Protein AF-A0A6V8F0X7-F1 (afdb_monomer_lite)

Foldseek 3Di:
DPDPVPPCVVVLVVLVVLLVVLVVVLVVLVVVLVCLLVPPPDCPDPVNLVVSLVSLVVNLVSLLVSVVSVCVCVVPDPCDPVVPVPCPVVVVVVVVSLVVSLVSLVSCVVSVVPVSSVVSVVVSVVSVVVSCVVSVVSVVVSVVPDPPPPPDDD

Secondary structure (DSSP, 8-state):
---TTTSSHHHHHHHHHHHHHHHHHHHHHHHHHHHHHHH-S-SSSHHHHHHHHHHHHHHHHHHHHHHHHHHHHHHH-TT--TTTT-SHHHHHHHHHHHHHHHHHHHHHHHTT-HHHHHHHHHHHHHHHHHHHHHHHHHHHHHHHH--TTS----

Structure (mmCIF, N/CA/C/O backbone):
data_AF-A0A6V8F0X7-F1
#
_entry.id   AF-A0A6V8F0X7-F1
#
loop_
_atom_site.group_PDB
_atom_site.id
_atom_site.type_symbol
_atom_site.label_atom_id
_atom_site.label_alt_id
_atom_site.label_comp_id
_atom_site.label_asym_id
_atom_site.label_entity_id
_atom_site.label_seq_id
_atom_site.pdbx_PDB_ins_code
_atom_site.Cartn_x
_atom_site.Cartn_y
_atom_site.Cartn_z
_atom_site.occupancy
_atom_site.B_iso_or_equiv
_atom_site.auth_seq_id
_atom_site.auth_comp_id
_atom_site.auth_asym_id
_atom_site.auth_atom_id
_atom_site.pdbx_PDB_model_num
ATOM 1 N N . MET A 1 1 ? 33.818 0.129 -24.834 1.00 39.00 1 MET A N 1
ATOM 2 C CA . MET A 1 1 ? 32.363 0.148 -25.089 1.00 39.00 1 MET A CA 1
ATOM 3 C C . MET A 1 1 ? 31.693 -0.551 -23.921 1.00 39.00 1 MET A C 1
ATOM 5 O O . MET A 1 1 ? 31.751 -1.771 -23.866 1.00 39.00 1 MET A O 1
ATOM 9 N N . LEU A 1 2 ? 31.143 0.194 -22.959 1.00 41.00 2 LEU A N 1
ATOM 10 C CA . LEU A 1 2 ? 30.233 -0.403 -21.979 1.00 41.00 2 LEU A CA 1
ATOM 11 C C . LEU A 1 2 ? 29.024 -0.900 -22.767 1.00 41.00 2 LEU A C 1
ATOM 13 O O . LEU A 1 2 ? 28.376 -0.118 -23.468 1.00 41.00 2 LEU A O 1
ATOM 17 N N . LYS A 1 3 ? 28.779 -2.210 -22.734 1.00 49.31 3 LYS A N 1
ATOM 18 C CA . LYS A 1 3 ? 27.527 -2.778 -23.230 1.00 49.31 3 LYS A CA 1
ATOM 19 C C . LYS A 1 3 ? 26.404 -2.010 -22.529 1.00 49.31 3 LYS A C 1
ATOM 21 O O . LYS A 1 3 ? 26.461 -1.843 -21.318 1.00 49.31 3 LYS A O 1
ATOM 26 N N . ASN A 1 4 ? 25.392 -1.552 -23.268 1.00 55.16 4 ASN A N 1
ATOM 27 C CA . ASN A 1 4 ? 24.233 -0.836 -22.703 1.00 55.16 4 ASN A CA 1
ATOM 28 C C . ASN A 1 4 ? 23.577 -1.563 -21.503 1.00 55.16 4 ASN A C 1
ATOM 30 O O . ASN A 1 4 ? 22.864 -0.935 -20.729 1.00 55.16 4 ASN A O 1
ATOM 34 N N . GLU A 1 5 ? 23.826 -2.867 -21.354 1.00 53.53 5 GLU A N 1
ATOM 35 C CA . GLU A 1 5 ? 23.416 -3.709 -20.225 1.00 53.53 5 GLU A CA 1
ATOM 36 C C . GLU A 1 5 ? 24.029 -3.265 -18.878 1.00 53.53 5 GLU A C 1
ATOM 38 O O . GLU A 1 5 ? 23.343 -3.341 -17.866 1.00 53.53 5 GLU A O 1
ATOM 43 N N . ASP A 1 6 ? 25.251 -2.717 -18.854 1.00 59.47 6 ASP A N 1
ATOM 44 C CA . ASP A 1 6 ? 25.951 -2.340 -17.610 1.00 59.47 6 ASP A CA 1
ATOM 45 C C . ASP A 1 6 ? 25.591 -0.940 -17.084 1.00 59.47 6 ASP A C 1
ATOM 47 O O . ASP A 1 6 ? 25.840 -0.634 -15.917 1.00 59.47 6 ASP A O 1
ATOM 51 N N . LEU A 1 7 ? 24.995 -0.070 -17.911 1.00 64.75 7 LEU A N 1
ATOM 52 C CA . LEU A 1 7 ? 24.742 1.328 -17.525 1.00 64.75 7 LEU A CA 1
ATOM 53 C C . LEU A 1 7 ? 23.631 1.476 -16.471 1.00 64.75 7 LEU A C 1
ATOM 55 O O . LEU A 1 7 ? 23.623 2.448 -15.719 1.00 64.75 7 LEU A O 1
ATOM 59 N N . TYR A 1 8 ? 22.700 0.521 -16.415 1.00 68.81 8 TYR A N 1
ATOM 60 C CA . TYR A 1 8 ? 21.528 0.582 -15.535 1.00 68.81 8 TYR A CA 1
ATOM 61 C C . TYR A 1 8 ? 21.633 -0.332 -14.309 1.00 68.81 8 TYR A C 1
ATOM 63 O O . TYR A 1 8 ? 20.826 -0.204 -13.390 1.00 68.81 8 TYR A O 1
ATOM 71 N N . THR A 1 9 ? 22.635 -1.213 -14.239 1.00 76.44 9 THR A N 1
ATOM 72 C CA . THR A 1 9 ? 22.842 -2.139 -13.110 1.00 76.44 9 THR A CA 1
ATOM 73 C C . THR A 1 9 ? 22.906 -1.430 -11.748 1.00 76.44 9 THR A C 1
ATOM 75 O O . THR A 1 9 ? 22.198 -1.858 -10.834 1.00 76.44 9 THR A O 1
ATOM 78 N N . PRO A 1 10 ? 23.639 -0.307 -11.580 1.00 79.69 10 PRO A N 1
ATOM 79 C CA . PRO A 1 10 ? 23.668 0.407 -10.299 1.00 79.69 10 P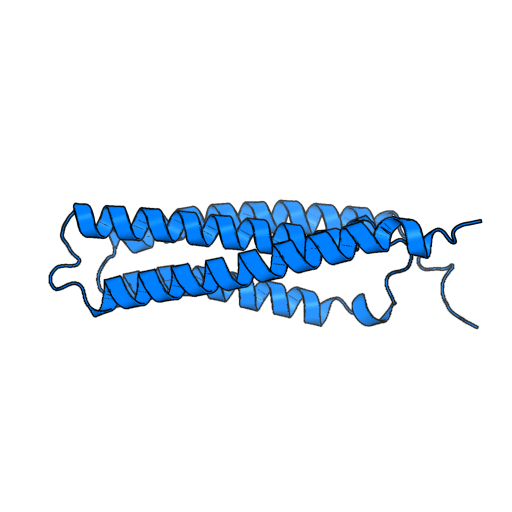RO A CA 1
ATOM 80 C C . PRO A 1 10 ? 22.301 0.977 -9.898 1.00 79.69 10 PRO A C 1
ATOM 82 O O . PRO A 1 10 ? 21.947 0.990 -8.721 1.00 79.69 10 PRO A O 1
ATOM 85 N N . TYR A 1 11 ? 21.510 1.418 -10.879 1.00 78.06 11 TYR A N 1
ATOM 86 C CA . TYR A 1 11 ? 20.155 1.913 -10.650 1.00 78.06 11 TYR A CA 1
ATOM 87 C C . TYR A 1 11 ? 19.211 0.790 -10.197 1.00 78.06 11 TYR A C 1
ATOM 89 O O . TYR A 1 11 ? 18.399 0.993 -9.297 1.00 78.06 11 TYR A O 1
ATOM 97 N N . PHE A 1 12 ? 19.352 -0.414 -10.760 1.00 78.75 12 PHE A N 1
ATOM 98 C CA . PHE A 1 12 ? 18.587 -1.586 -10.330 1.00 78.75 12 PHE A CA 1
ATOM 99 C C . PHE A 1 12 ? 18.922 -2.029 -8.914 1.00 78.75 12 PHE A C 1
ATOM 101 O O . PHE A 1 12 ? 18.008 -2.284 -8.134 1.00 78.75 12 PHE A O 1
ATOM 108 N N . GLU A 1 13 ? 20.204 -2.088 -8.560 1.00 84.81 13 GLU A N 1
ATOM 109 C CA . GLU A 1 13 ? 20.607 -2.422 -7.191 1.00 84.81 13 GLU A CA 1
ATOM 110 C C . GLU A 1 13 ? 20.114 -1.366 -6.190 1.00 84.81 13 GLU A C 1
ATOM 112 O O . GLU A 1 13 ? 19.641 -1.705 -5.100 1.00 84.81 13 GLU A O 1
ATOM 117 N N . HIS A 1 14 ? 20.117 -0.087 -6.581 1.00 85.56 14 HIS A N 1
ATOM 118 C CA . HIS A 1 14 ? 19.530 0.979 -5.774 1.00 85.56 14 HIS A CA 1
ATOM 119 C C . HIS A 1 14 ? 18.016 0.802 -5.589 1.00 85.56 14 HIS A C 1
ATOM 121 O O . HIS A 1 14 ? 17.529 0.823 -4.459 1.00 85.56 14 HIS A O 1
ATOM 127 N N . ASN A 1 15 ? 17.271 0.559 -6.668 1.00 86.69 15 ASN A N 1
ATOM 128 C CA . ASN A 1 15 ? 15.824 0.361 -6.605 1.00 86.69 15 ASN A CA 1
ATOM 129 C C . ASN A 1 15 ? 15.457 -0.902 -5.804 1.00 86.69 15 ASN A C 1
ATOM 131 O O . ASN A 1 15 ? 14.608 -0.861 -4.920 1.00 86.69 15 ASN A O 1
ATOM 135 N N . LYS A 1 16 ? 16.178 -2.008 -6.001 1.00 87.94 16 LYS A N 1
ATOM 136 C CA . LYS A 1 16 ? 16.033 -3.223 -5.188 1.00 87.94 16 LYS A CA 1
ATOM 137 C C . LYS A 1 16 ? 16.234 -2.937 -3.698 1.00 87.94 16 LYS A C 1
ATOM 139 O O . LYS A 1 16 ? 15.480 -3.448 -2.871 1.00 87.94 16 LYS A O 1
ATOM 144 N N . THR A 1 17 ? 17.212 -2.100 -3.356 1.00 91.44 17 THR A N 1
ATOM 145 C CA . THR A 1 17 ? 17.440 -1.658 -1.973 1.00 91.44 17 THR A CA 1
ATOM 146 C C . THR A 1 17 ? 16.260 -0.837 -1.453 1.00 91.44 17 THR A C 1
ATOM 148 O O . THR A 1 17 ? 15.767 -1.114 -0.361 1.00 91.44 17 THR A O 1
ATOM 151 N N . ILE A 1 18 ? 15.754 0.118 -2.242 1.00 90.06 18 ILE A N 1
ATOM 152 C CA . ILE A 1 18 ? 14.560 0.909 -1.901 1.00 90.06 18 ILE A CA 1
ATOM 153 C C . ILE A 1 18 ? 13.355 -0.008 -1.664 1.00 90.06 18 ILE A C 1
ATOM 155 O O . ILE A 1 18 ? 12.707 0.094 -0.623 1.00 90.06 18 ILE A O 1
ATOM 159 N N . ALA A 1 19 ? 13.081 -0.936 -2.581 1.00 90.75 19 ALA A N 1
ATOM 160 C CA . ALA A 1 19 ? 11.977 -1.882 -2.473 1.00 90.75 19 ALA A CA 1
ATOM 161 C C . ALA A 1 19 ? 12.101 -2.758 -1.218 1.00 90.75 19 ALA A C 1
ATOM 163 O O . ALA A 1 19 ? 11.118 -2.969 -0.508 1.00 90.75 19 ALA A O 1
ATOM 164 N N . HIS A 1 20 ? 13.311 -3.218 -0.890 1.00 92.88 20 HIS A N 1
ATOM 165 C CA . HIS A 1 20 ? 13.561 -3.996 0.321 1.00 92.88 20 HIS A CA 1
ATOM 166 C C . HIS A 1 20 ? 13.288 -3.184 1.597 1.00 92.88 20 HIS A C 1
ATOM 168 O O . HIS A 1 20 ? 12.580 -3.652 2.491 1.00 92.88 20 HIS A O 1
ATOM 174 N N . VAL A 1 21 ? 13.792 -1.948 1.671 1.00 94.44 21 VAL A N 1
ATOM 175 C CA . VAL A 1 21 ? 13.557 -1.047 2.811 1.00 94.44 21 VAL A CA 1
ATOM 176 C C . VAL A 1 21 ? 12.069 -0.723 2.956 1.00 94.44 21 VAL A C 1
ATOM 178 O O . VAL A 1 21 ? 11.532 -0.827 4.056 1.00 94.44 21 VAL A O 1
ATOM 181 N N . LEU A 1 22 ? 11.378 -0.399 1.860 1.00 93.50 22 LEU A N 1
ATOM 182 C CA . LEU A 1 22 ? 9.941 -0.110 1.866 1.00 93.50 22 LEU A CA 1
ATOM 183 C C . LEU A 1 22 ? 9.100 -1.328 2.253 1.00 93.50 22 LEU A C 1
ATOM 185 O O . LEU A 1 22 ? 8.114 -1.179 2.974 1.00 93.50 22 LEU A O 1
ATOM 189 N N . SER A 1 23 ? 9.484 -2.528 1.813 1.00 93.81 23 SER A N 1
ATOM 190 C CA . SER A 1 23 ? 8.814 -3.771 2.200 1.00 93.81 23 SER A CA 1
ATOM 191 C C . SER A 1 23 ? 8.942 -4.024 3.701 1.00 93.81 23 SER A C 1
ATOM 193 O O . SER A 1 23 ? 7.943 -4.314 4.360 1.00 93.81 23 SER A O 1
ATOM 195 N N . LEU A 1 24 ? 10.149 -3.878 4.260 1.00 95.81 24 LEU A N 1
ATOM 196 C CA . LEU A 1 24 ? 10.376 -4.012 5.701 1.00 95.81 24 LEU A CA 1
ATOM 197 C C . LEU A 1 24 ? 9.615 -2.948 6.492 1.00 95.81 24 LEU A C 1
ATOM 199 O O . LEU A 1 24 ? 8.963 -3.269 7.482 1.00 95.81 24 LEU A O 1
ATOM 203 N N . PHE A 1 25 ? 9.654 -1.699 6.033 1.00 95.56 25 PHE A N 1
ATOM 204 C CA . PHE A 1 25 ? 8.946 -0.591 6.664 1.00 95.56 25 PHE A CA 1
ATOM 205 C C . PHE A 1 25 ? 7.426 -0.804 6.655 1.00 95.56 25 PHE A C 1
ATOM 207 O O . PHE A 1 25 ? 6.776 -0.640 7.684 1.00 95.56 25 PHE A O 1
ATOM 214 N N . SER A 1 26 ? 6.865 -1.259 5.532 1.00 95.38 26 SER A N 1
ATOM 215 C CA . SER A 1 26 ? 5.434 -1.573 5.422 1.00 95.38 26 SER A CA 1
ATOM 216 C C . SER A 1 26 ? 5.038 -2.718 6.358 1.00 95.38 26 SER A C 1
ATOM 218 O O . SER A 1 26 ? 4.035 -2.616 7.062 1.00 95.38 26 SER A O 1
ATOM 220 N N . GLY A 1 27 ? 5.843 -3.784 6.426 1.00 95.44 27 GLY A N 1
ATOM 221 C CA . GLY A 1 27 ? 5.618 -4.897 7.354 1.00 95.44 27 GLY A CA 1
ATOM 222 C C . GLY A 1 27 ? 5.724 -4.480 8.824 1.00 95.44 27 GLY A C 1
ATOM 223 O O . GLY A 1 27 ? 4.916 -4.908 9.654 1.00 95.44 27 GLY A O 1
ATOM 224 N N . PHE A 1 28 ? 6.671 -3.595 9.144 1.00 96.62 28 PHE A N 1
ATOM 225 C CA . PHE A 1 28 ? 6.805 -3.004 10.473 1.00 96.62 28 PHE A CA 1
ATOM 226 C C . PHE A 1 28 ? 5.557 -2.203 10.851 1.00 96.62 28 PHE A C 1
ATOM 228 O O . PHE A 1 28 ? 4.967 -2.487 11.891 1.00 96.62 28 PHE A O 1
ATOM 235 N N . ILE A 1 29 ? 5.100 -1.278 9.995 1.00 96.62 29 ILE A N 1
ATOM 236 C CA . ILE A 1 29 ? 3.901 -0.476 10.278 1.00 96.62 29 ILE A CA 1
ATOM 237 C C . ILE A 1 29 ? 2.670 -1.370 10.428 1.00 96.62 29 ILE A C 1
ATOM 239 O O . ILE A 1 29 ? 1.911 -1.199 11.379 1.00 96.62 29 ILE A O 1
ATOM 243 N N . PHE A 1 30 ? 2.483 -2.350 9.544 1.00 96.38 30 PHE A N 1
ATOM 244 C CA . PHE A 1 30 ? 1.373 -3.300 9.639 1.00 96.38 30 PHE A CA 1
ATOM 245 C C . PHE A 1 30 ? 1.361 -4.040 10.985 1.00 96.38 30 PHE A C 1
ATOM 247 O O . PHE A 1 30 ? 0.325 -4.159 11.648 1.00 96.38 30 PHE A O 1
ATOM 254 N N . THR A 1 31 ? 2.538 -4.477 11.436 1.00 96.25 31 THR A N 1
ATOM 255 C CA . THR A 1 31 ? 2.703 -5.116 12.746 1.00 96.25 31 THR A CA 1
ATOM 256 C 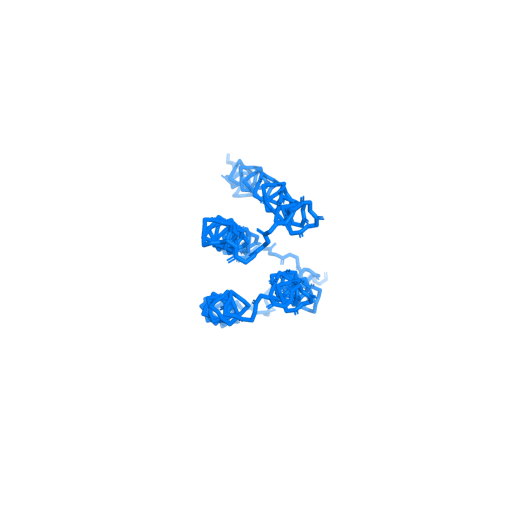C . THR A 1 31 ? 2.426 -4.131 13.881 1.00 96.25 31 THR A C 1
ATOM 258 O O . THR A 1 31 ? 1.752 -4.490 14.843 1.00 96.25 31 THR A O 1
ATOM 261 N N . SER A 1 32 ? 2.882 -2.878 13.774 1.00 96.25 32 SER A N 1
ATOM 262 C CA . SER A 1 32 ? 2.590 -1.827 14.756 1.00 96.25 32 SER A CA 1
ATOM 263 C C . SER A 1 32 ? 1.092 -1.537 14.865 1.00 96.25 32 SER A C 1
ATOM 265 O O . SER A 1 32 ? 0.584 -1.459 15.980 1.00 96.25 32 SER A O 1
ATOM 267 N N . ILE A 1 33 ? 0.376 -1.438 13.738 1.00 95.50 33 ILE A N 1
ATOM 268 C CA . ILE A 1 33 ? -1.087 -1.281 13.705 1.00 95.50 33 ILE A CA 1
ATOM 269 C C . ILE A 1 33 ? -1.741 -2.458 14.430 1.00 95.50 33 ILE A C 1
ATOM 271 O O . ILE A 1 33 ? -2.546 -2.246 15.330 1.00 95.50 33 ILE A O 1
ATOM 275 N N . THR A 1 34 ? -1.346 -3.689 14.096 1.00 94.81 34 THR A N 1
ATOM 276 C CA . THR A 1 34 ? -1.892 -4.911 14.711 1.00 94.81 34 THR A CA 1
ATOM 277 C C . THR A 1 34 ? -1.641 -4.956 16.223 1.00 94.81 34 THR A C 1
ATOM 279 O O . THR A 1 34 ? -2.533 -5.295 17.003 1.00 94.81 34 THR A O 1
ATOM 282 N N . LEU A 1 35 ? -0.434 -4.596 16.668 1.00 94.75 35 LEU A N 1
ATOM 283 C CA . LEU A 1 35 ? -0.082 -4.551 18.088 1.00 94.75 35 LEU A CA 1
ATOM 284 C C . LEU A 1 35 ? -0.862 -3.476 18.838 1.00 94.75 35 LEU A C 1
ATOM 286 O O . LEU A 1 35 ? -1.375 -3.755 19.917 1.00 94.75 35 LEU A O 1
ATOM 290 N N . LEU A 1 36 ? -0.990 -2.275 18.273 1.00 93.00 36 LEU A N 1
ATOM 291 C CA . LEU A 1 36 ? -1.815 -1.223 18.863 1.00 93.00 36 LEU A CA 1
ATOM 292 C C . LEU A 1 36 ? -3.264 -1.694 18.973 1.00 93.00 36 LEU A C 1
ATOM 294 O O . LEU A 1 36 ? -3.835 -1.653 20.051 1.00 93.00 36 LEU A O 1
ATOM 298 N N . LEU A 1 37 ? -3.825 -2.248 17.905 1.00 92.75 37 LEU A N 1
ATOM 299 C CA . LEU A 1 37 ? -5.199 -2.741 17.894 1.00 92.75 37 LEU A CA 1
ATOM 300 C C . LEU A 1 37 ? -5.460 -3.821 18.963 1.00 92.75 37 LEU A C 1
ATOM 302 O O . LEU A 1 37 ? -6.498 -3.816 19.613 1.00 92.75 37 LEU A O 1
ATOM 306 N N . THR A 1 38 ? -4.507 -4.736 19.166 1.00 91.56 38 THR A N 1
ATOM 307 C CA . THR A 1 38 ? -4.640 -5.865 20.109 1.00 91.56 38 THR A CA 1
ATOM 308 C C . THR A 1 38 ? -4.312 -5.519 21.560 1.00 91.56 38 THR A C 1
ATOM 310 O O . THR A 1 38 ? -4.782 -6.210 22.464 1.00 91.56 38 THR A O 1
ATOM 313 N N . ARG A 1 39 ? -3.469 -4.509 21.809 1.00 91.94 39 ARG A N 1
ATOM 314 C CA . ARG A 1 39 ? -2.955 -4.187 23.154 1.00 91.94 39 ARG A CA 1
ATOM 315 C C . ARG A 1 39 ? -3.547 -2.930 23.764 1.00 91.94 39 ARG A C 1
ATOM 317 O O . ARG A 1 39 ? -3.348 -2.705 24.956 1.00 91.94 39 ARG A O 1
ATOM 324 N N . LEU A 1 40 ? -4.225 -2.100 22.983 1.00 86.31 40 LEU A N 1
ATOM 325 C CA . LEU A 1 40 ? -4.776 -0.863 23.501 1.00 86.31 40 LEU A CA 1
ATOM 326 C C . LEU A 1 40 ? 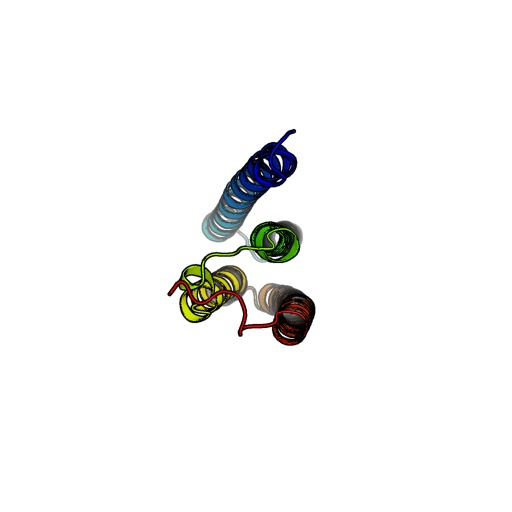-6.044 -1.149 24.306 1.00 86.31 40 LEU A C 1
ATOM 328 O O . LEU A 1 40 ? -7.031 -1.648 23.777 1.00 86.31 40 LEU A O 1
ATOM 332 N N . ASN A 1 41 ? -6.010 -0.807 25.594 1.00 78.19 41 ASN A N 1
ATOM 333 C CA . ASN A 1 41 ? -7.132 -1.031 26.508 1.00 78.19 41 ASN A CA 1
ATOM 334 C C . ASN A 1 41 ? -8.396 -0.250 26.113 1.00 78.19 41 ASN A C 1
ATOM 336 O O . ASN A 1 41 ? -9.494 -0.661 26.472 1.00 78.19 41 ASN A O 1
ATOM 340 N N . ASN A 1 42 ? -8.243 0.875 25.408 1.00 84.00 42 ASN A N 1
ATOM 341 C CA . ASN A 1 42 ? -9.355 1.666 24.898 1.00 84.00 42 ASN A CA 1
ATOM 342 C C . ASN A 1 42 ? -9.058 2.130 23.466 1.00 84.00 42 ASN A C 1
ATOM 344 O O . ASN A 1 42 ? -8.340 3.105 23.249 1.00 84.00 42 ASN A O 1
ATOM 348 N N . THR A 1 43 ? -9.595 1.405 22.490 1.00 80.75 43 THR A N 1
ATOM 349 C CA . THR A 1 43 ? -9.484 1.720 21.059 1.00 80.75 43 THR A CA 1
ATOM 350 C C . THR A 1 43 ? -10.453 2.811 20.607 1.00 80.75 43 THR A C 1
ATOM 352 O O . THR A 1 43 ? -10.279 3.354 19.518 1.00 80.75 43 THR A O 1
ATOM 355 N N . GLU A 1 44 ? -11.444 3.162 21.431 1.00 83.12 44 GLU A N 1
ATOM 356 C CA . GLU A 1 44 ? -12.420 4.209 21.119 1.00 83.12 44 GLU A CA 1
ATOM 357 C C . GLU A 1 44 ? -11.886 5.614 21.401 1.00 83.12 44 GLU A C 1
ATOM 359 O O . GLU A 1 44 ? -12.436 6.583 20.878 1.00 83.12 44 GLU A O 1
ATOM 364 N N . ASP A 1 45 ? -10.795 5.735 22.164 1.00 90.75 45 ASP A N 1
ATOM 365 C CA . ASP A 1 45 ? -10.173 7.024 22.441 1.00 90.75 45 ASP A CA 1
ATOM 366 C C . ASP A 1 45 ? -9.780 7.754 21.144 1.00 90.75 45 ASP A C 1
ATOM 368 O O . ASP A 1 45 ? -9.241 7.182 20.193 1.00 90.75 45 ASP A O 1
ATOM 372 N N . MET A 1 46 ? -10.044 9.057 21.100 1.00 90.50 46 MET A N 1
ATOM 373 C CA . MET A 1 46 ? -9.850 9.860 19.896 1.00 90.50 46 MET A CA 1
ATOM 374 C C . MET A 1 46 ? -8.371 9.916 19.493 1.00 90.50 46 MET A C 1
ATOM 376 O O . MET A 1 46 ? -8.048 9.849 18.305 1.00 90.50 46 MET A O 1
ATOM 380 N N . LEU A 1 47 ? -7.461 9.979 20.473 1.00 92.44 47 LEU A N 1
ATOM 381 C CA . LEU A 1 47 ? -6.018 9.966 20.226 1.00 92.44 47 LEU A CA 1
ATOM 382 C C . LEU A 1 47 ? -5.556 8.620 19.648 1.00 92.44 47 LEU A C 1
ATOM 384 O O . LEU A 1 47 ? -4.734 8.583 18.727 1.00 92.44 47 LEU A O 1
ATOM 388 N N . ALA A 1 48 ? -6.114 7.519 20.152 1.00 91.19 48 ALA A N 1
ATOM 389 C CA . ALA A 1 48 ? -5.859 6.176 19.649 1.00 91.19 48 ALA A CA 1
ATOM 390 C C . ALA A 1 48 ? -6.283 6.022 18.184 1.00 91.19 48 ALA A C 1
ATOM 392 O O . ALA A 1 48 ? -5.483 5.600 17.346 1.00 91.19 48 ALA A O 1
ATOM 393 N N . GLN A 1 49 ? -7.513 6.426 17.857 1.00 92.69 49 GLN A N 1
ATOM 394 C CA . GLN A 1 49 ? -8.033 6.358 16.491 1.00 92.69 49 GLN A CA 1
ATOM 395 C C . GLN A 1 49 ? -7.243 7.250 15.530 1.00 92.69 49 GLN A C 1
ATOM 397 O O . GLN A 1 49 ? -6.930 6.824 14.419 1.00 92.69 49 GLN A O 1
ATOM 402 N N . ALA A 1 50 ? -6.859 8.456 15.961 1.00 93.06 50 ALA A N 1
ATOM 403 C CA . ALA A 1 50 ? -6.018 9.348 15.165 1.00 93.06 50 ALA A CA 1
ATOM 404 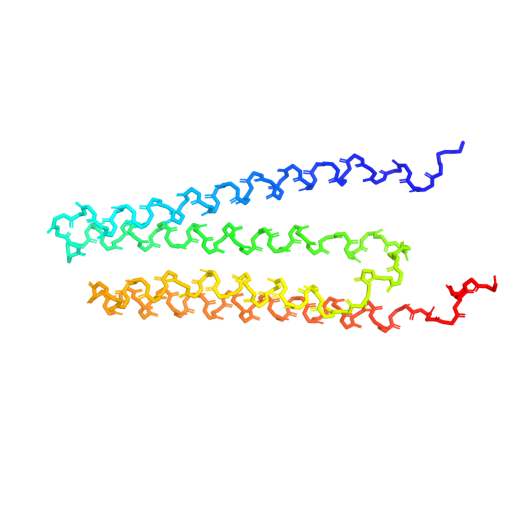C C . ALA A 1 50 ? -4.637 8.733 14.883 1.00 93.06 50 ALA A C 1
ATOM 406 O O . ALA A 1 50 ? -4.145 8.796 13.756 1.00 93.06 50 ALA A O 1
ATOM 407 N N . THR A 1 51 ? -4.036 8.081 15.882 1.00 94.38 51 THR A N 1
ATOM 408 C CA . THR A 1 51 ? -2.743 7.395 15.736 1.00 94.38 51 THR A CA 1
ATOM 409 C C . THR A 1 51 ? -2.847 6.208 14.778 1.00 94.38 51 THR A C 1
ATOM 411 O O . THR A 1 51 ? -2.005 6.051 13.893 1.00 94.38 51 THR A O 1
ATOM 414 N N . LEU A 1 52 ? -3.903 5.396 14.904 1.00 95.12 52 LEU A N 1
ATOM 415 C CA . LEU A 1 52 ? -4.172 4.283 13.991 1.00 95.12 52 LEU A CA 1
ATOM 416 C C . LEU A 1 52 ? -4.403 4.778 12.561 1.00 95.12 52 LEU A C 1
ATOM 418 O O . LEU A 1 52 ? -3.842 4.208 11.625 1.00 95.12 52 LEU A O 1
ATOM 422 N N . LEU A 1 53 ? -5.164 5.862 12.378 1.00 95.25 53 LEU A N 1
ATOM 423 C CA . LEU A 1 53 ? -5.379 6.472 11.067 1.00 95.25 53 LEU A CA 1
ATOM 424 C C . LEU A 1 53 ? -4.060 6.948 10.451 1.00 95.25 53 LEU A C 1
ATOM 426 O O . LEU A 1 53 ? -3.780 6.646 9.294 1.00 95.25 53 LEU A O 1
ATOM 430 N N . PHE A 1 54 ? -3.231 7.648 11.226 1.00 96.25 54 PHE A N 1
ATOM 431 C CA . PHE A 1 54 ? -1.932 8.137 10.771 1.00 96.25 54 PHE A CA 1
ATOM 432 C C . PHE A 1 54 ? -1.011 6.995 10.323 1.00 96.25 54 PHE A C 1
ATOM 434 O O . PHE A 1 54 ? -0.469 7.037 9.217 1.00 96.25 54 PHE A O 1
ATOM 441 N N . LEU A 1 55 ? -0.884 5.941 11.137 1.00 96.56 55 LEU A N 1
ATOM 442 C CA . LEU A 1 55 ? -0.100 4.758 10.774 1.00 96.56 55 LEU A CA 1
ATOM 443 C C . LEU A 1 55 ? -0.658 4.068 9.529 1.00 96.56 55 LEU A C 1
ATOM 445 O O . LEU A 1 55 ? 0.107 3.644 8.669 1.00 96.56 55 LEU A O 1
ATOM 449 N N . THR A 1 56 ? -1.981 4.004 9.394 1.00 96.31 56 THR A N 1
ATOM 450 C CA . THR A 1 56 ? -2.635 3.427 8.213 1.00 96.31 56 THR A CA 1
ATOM 451 C C . THR A 1 56 ? -2.317 4.222 6.950 1.00 96.31 56 THR A C 1
ATOM 453 O O . THR A 1 56 ? -2.019 3.636 5.914 1.00 96.31 56 THR A O 1
ATOM 456 N N . ILE A 1 57 ? -2.323 5.555 7.024 1.00 96.00 57 ILE A N 1
ATOM 457 C CA . ILE A 1 57 ? -1.944 6.410 5.893 1.00 96.00 57 ILE A CA 1
ATOM 458 C C . ILE A 1 57 ? -0.477 6.182 5.523 1.00 96.00 57 ILE A C 1
ATOM 460 O O . ILE A 1 57 ? -0.177 5.988 4.346 1.00 96.00 57 ILE A O 1
ATOM 464 N N . LEU A 1 58 ? 0.432 6.151 6.505 1.00 96.00 58 LEU A N 1
ATOM 465 C CA . LEU A 1 58 ? 1.847 5.856 6.254 1.00 96.00 58 LEU A CA 1
ATOM 466 C C . LEU A 1 58 ? 2.039 4.487 5.599 1.00 96.00 58 LEU A C 1
ATOM 468 O O . LEU A 1 58 ? 2.814 4.372 4.653 1.00 96.00 58 LEU A O 1
ATOM 472 N N . PHE A 1 59 ? 1.304 3.480 6.068 1.00 96.31 59 PHE A N 1
ATOM 473 C CA . PHE A 1 59 ? 1.300 2.144 5.488 1.00 96.31 59 PHE A CA 1
ATOM 474 C C . PHE A 1 59 ? 0.814 2.150 4.036 1.00 96.31 59 PHE A C 1
ATOM 476 O O . PHE A 1 59 ? 1.455 1.574 3.163 1.00 96.31 59 PHE A O 1
ATOM 483 N N . TYR A 1 60 ? -0.287 2.837 3.735 1.00 95.00 60 TYR A N 1
ATOM 484 C CA . TYR A 1 60 ? -0.785 2.907 2.363 1.00 95.00 60 TYR A CA 1
ATOM 485 C C . TYR A 1 60 ? 0.157 3.663 1.429 1.00 95.00 60 TYR A C 1
ATOM 487 O O . TYR A 1 60 ? 0.347 3.244 0.288 1.00 95.00 60 TYR A O 1
ATOM 495 N N . VAL A 1 61 ? 0.780 4.743 1.904 1.00 93.38 61 VAL A N 1
ATOM 496 C CA . VAL A 1 61 ? 1.787 5.479 1.133 1.00 93.38 61 VAL A CA 1
ATOM 497 C C . VAL A 1 61 ? 3.015 4.604 0.889 1.00 93.38 61 VAL A C 1
ATOM 499 O O . VAL A 1 61 ? 3.489 4.539 -0.243 1.00 93.38 61 VAL A O 1
ATOM 502 N N . SER A 1 62 ? 3.512 3.885 1.900 1.00 94.06 62 SER A N 1
ATOM 503 C CA . SER A 1 62 ? 4.668 3.001 1.724 1.00 94.06 62 SER A CA 1
ATOM 504 C C . SER A 1 62 ? 4.371 1.861 0.751 1.00 94.06 62 SER A C 1
ATOM 506 O O . SER A 1 62 ? 5.203 1.557 -0.102 1.00 94.06 62 SER A O 1
ATOM 508 N N . LEU A 1 63 ? 3.165 1.290 0.819 1.00 93.06 63 LEU A N 1
ATOM 509 C CA . LEU A 1 63 ? 2.677 0.295 -0.132 1.00 93.06 63 LEU A CA 1
ATOM 510 C C . LEU A 1 63 ? 2.590 0.854 -1.560 1.00 93.06 63 LEU A C 1
ATOM 512 O O . LEU A 1 63 ? 3.055 0.211 -2.501 1.00 93.06 63 LEU A O 1
ATOM 516 N N . PHE A 1 64 ? 2.038 2.056 -1.733 1.00 91.00 64 PHE A N 1
ATOM 517 C CA . PHE A 1 64 ? 1.940 2.703 -3.041 1.00 91.00 64 PHE A CA 1
ATOM 518 C C . PHE A 1 64 ? 3.322 2.949 -3.663 1.00 91.00 64 PHE A C 1
ATOM 520 O O . PHE A 1 64 ? 3.560 2.577 -4.811 1.00 91.00 64 PHE A O 1
ATOM 527 N N . VAL A 1 65 ? 4.257 3.509 -2.888 1.00 90.88 65 VAL A N 1
ATOM 528 C CA . VAL A 1 65 ? 5.632 3.757 -3.348 1.00 90.88 65 VAL A CA 1
ATOM 529 C C . VAL A 1 65 ? 6.349 2.439 -3.659 1.00 90.88 65 VAL A C 1
ATOM 531 O O . VAL A 1 65 ? 7.113 2.368 -4.620 1.00 90.88 65 VAL A O 1
ATOM 534 N N . LEU A 1 66 ? 6.094 1.376 -2.891 1.00 91.44 66 LEU A N 1
ATOM 535 C CA . LEU A 1 66 ? 6.662 0.055 -3.150 1.00 91.44 66 LEU A CA 1
ATOM 536 C C . LEU A 1 66 ? 6.181 -0.526 -4.489 1.00 91.44 66 LEU A C 1
ATOM 538 O O . LEU A 1 66 ? 7.019 -0.998 -5.255 1.00 91.44 66 LEU A O 1
ATOM 542 N N . ILE A 1 67 ? 4.880 -0.453 -4.804 1.00 88.06 67 ILE A N 1
ATOM 543 C CA . ILE A 1 67 ? 4.367 -0.878 -6.121 1.00 88.06 67 ILE A CA 1
ATOM 544 C C . ILE A 1 67 ? 5.039 -0.083 -7.239 1.00 88.06 67 ILE A C 1
ATOM 546 O O . ILE A 1 67 ? 5.538 -0.680 -8.190 1.00 88.06 67 ILE A O 1
ATOM 550 N N . ASP A 1 68 ? 5.092 1.246 -7.120 1.00 85.62 68 ASP A N 1
ATOM 551 C CA . ASP A 1 68 ? 5.672 2.100 -8.163 1.00 85.62 68 ASP A CA 1
ATOM 552 C C . ASP A 1 68 ? 7.154 1.757 -8.423 1.00 85.62 68 ASP A C 1
ATOM 554 O O . ASP A 1 68 ? 7.583 1.651 -9.574 1.00 85.62 68 ASP A O 1
ATOM 558 N N . ASN A 1 69 ? 7.922 1.459 -7.368 1.00 85.50 69 ASN A N 1
ATOM 559 C CA . ASN A 1 69 ? 9.313 1.014 -7.493 1.00 85.50 69 ASN A CA 1
ATOM 560 C C . ASN A 1 69 ? 9.441 -0.382 -8.124 1.00 85.50 69 ASN A C 1
ATOM 562 O O . ASN A 1 69 ? 10.319 -0.590 -8.965 1.00 85.50 69 ASN A O 1
ATOM 566 N N . LEU A 1 70 ? 8.550 -1.320 -7.779 1.00 82.81 70 LEU A N 1
ATOM 567 C CA . LEU A 1 70 ? 8.498 -2.658 -8.385 1.00 82.81 70 LEU A CA 1
ATOM 568 C C . LEU A 1 70 ? 8.103 -2.623 -9.870 1.00 82.81 70 LEU A C 1
ATOM 570 O O . LEU A 1 70 ? 8.445 -3.543 -10.614 1.00 82.81 70 LEU A O 1
ATOM 574 N N . GLU A 1 71 ? 7.409 -1.574 -10.312 1.00 77.94 71 GLU A N 1
ATOM 575 C CA . GLU A 1 71 ? 7.027 -1.371 -11.710 1.00 77.94 71 GLU A CA 1
ATOM 576 C C . GLU A 1 71 ? 8.129 -0.741 -12.574 1.00 77.94 71 GLU A C 1
ATOM 578 O O . GLU A 1 71 ? 8.157 -0.955 -13.789 1.00 77.94 71 GLU A O 1
ATOM 583 N N . MET A 1 72 ? 9.078 -0.007 -11.986 1.00 74.00 72 MET A N 1
ATOM 584 C CA . MET A 1 72 ? 10.156 0.654 -12.739 1.00 74.00 72 MET A CA 1
ATOM 585 C C . MET A 1 72 ? 10.976 -0.260 -13.669 1.00 74.00 72 MET A C 1
ATOM 587 O O . MET A 1 72 ? 11.334 0.198 -14.758 1.00 74.00 72 MET A O 1
ATOM 591 N N . PRO A 1 73 ? 11.287 -1.531 -13.339 1.00 70.12 73 PRO A N 1
ATOM 592 C CA . PRO A 1 73 ? 11.981 -2.425 -14.265 1.00 70.12 73 PRO A CA 1
ATOM 593 C C . PRO A 1 73 ? 11.258 -2.592 -15.602 1.00 70.12 73 PRO A C 1
ATOM 595 O O . PRO A 1 73 ? 11.910 -2.746 -16.637 1.00 70.12 73 PRO A O 1
ATOM 598 N N . PHE A 1 74 ? 9.926 -2.487 -15.613 1.00 67.94 74 PHE A N 1
ATOM 599 C CA . PHE A 1 74 ? 9.162 -2.524 -16.852 1.00 67.94 74 PHE A CA 1
ATOM 600 C C . PHE A 1 74 ? 9.410 -1.283 -17.719 1.00 67.94 74 PHE A C 1
ATOM 602 O O . PHE A 1 74 ? 9.270 -1.370 -18.933 1.00 67.94 74 PHE A O 1
ATOM 609 N N . HIS A 1 75 ? 9.788 -0.131 -17.154 1.00 64.12 75 HIS A N 1
ATOM 610 C CA . HIS A 1 75 ? 10.050 1.105 -17.908 1.00 64.12 75 HIS A CA 1
ATOM 611 C C . HIS A 1 75 ? 11.393 1.121 -18.635 1.00 64.12 75 HIS A C 1
ATOM 613 O O . HIS A 1 75 ? 11.460 1.578 -19.776 1.00 64.12 75 HIS A O 1
ATOM 619 N N . TYR A 1 76 ? 12.456 0.654 -17.982 1.00 64.56 76 TYR A N 1
ATOM 620 C CA . TYR A 1 76 ? 13.823 0.896 -18.454 1.00 64.56 76 TYR A CA 1
ATOM 621 C C . TYR A 1 76 ? 14.453 -0.304 -19.169 1.00 64.56 76 TYR A C 1
ATOM 623 O O . TYR A 1 76 ? 15.443 -0.145 -19.884 1.00 64.56 76 TYR A O 1
ATOM 631 N N . ILE A 1 77 ? 13.876 -1.503 -19.039 1.00 63.16 77 ILE A N 1
ATOM 632 C CA . ILE A 1 77 ? 14.409 -2.703 -19.690 1.00 63.16 77 ILE A CA 1
ATOM 633 C C . ILE A 1 77 ? 13.765 -2.877 -21.068 1.00 63.16 77 ILE A C 1
ATOM 635 O O . ILE A 1 77 ? 12.609 -3.271 -21.204 1.00 63.16 77 ILE A O 1
ATOM 639 N N . LYS A 1 78 ? 14.556 -2.655 -22.121 1.00 56.78 78 LYS A N 1
ATOM 640 C CA . LYS A 1 78 ? 14.135 -2.896 -23.512 1.00 56.78 78 LYS A CA 1
ATOM 641 C C . LYS A 1 78 ? 13.947 -4.392 -23.825 1.00 56.78 78 LYS A C 1
ATOM 643 O O . LYS A 1 78 ? 13.075 -4.748 -24.612 1.00 56.78 78 LYS A O 1
ATOM 648 N N . ASN A 1 79 ? 14.714 -5.263 -23.160 1.00 56.78 79 ASN A N 1
ATOM 649 C CA . ASN A 1 79 ? 14.730 -6.718 -23.360 1.00 56.78 79 ASN A CA 1
ATOM 650 C C . ASN A 1 79 ? 14.275 -7.475 -22.103 1.00 56.78 79 ASN A C 1
ATOM 652 O O . ASN A 1 79 ? 15.037 -8.215 -21.489 1.00 56.78 79 ASN A O 1
ATOM 656 N N . ILE A 1 80 ? 13.022 -7.276 -21.696 1.00 59.78 80 ILE A N 1
ATOM 657 C CA . ILE A 1 80 ? 12.417 -8.097 -20.638 1.00 59.78 80 ILE A CA 1
ATOM 658 C C . ILE A 1 80 ? 12.222 -9.509 -21.210 1.00 59.78 80 ILE A C 1
ATOM 660 O O . ILE A 1 80 ? 11.610 -9.606 -22.286 1.00 59.78 80 ILE A O 1
ATOM 664 N N . PRO A 1 81 ? 12.708 -10.574 -20.539 1.00 54.72 81 PRO A N 1
ATOM 665 C CA . PRO A 1 81 ? 12.510 -11.947 -20.985 1.00 54.72 81 PRO A CA 1
ATOM 666 C C . PRO A 1 81 ? 11.027 -12.213 -21.293 1.00 54.72 81 PRO A C 1
ATOM 668 O O . PRO A 1 81 ? 10.159 -11.822 -20.514 1.00 54.72 81 PRO A O 1
ATOM 671 N N . PRO A 1 82 ? 10.684 -12.909 -22.387 1.00 53.59 82 PRO A N 1
ATOM 672 C CA . PRO A 1 82 ? 9.284 -13.192 -22.724 1.00 53.59 82 PRO A CA 1
ATOM 673 C C . PRO A 1 82 ? 8.561 -13.991 -21.622 1.00 53.59 82 PRO A C 1
ATOM 675 O O . PRO A 1 82 ? 7.337 -13.954 -21.516 1.00 53.59 82 PRO A O 1
ATOM 678 N N . MET A 1 83 ? 9.310 -14.674 -20.750 1.00 50.22 83 MET A N 1
ATOM 679 C CA . MET A 1 83 ? 8.769 -15.434 -19.623 1.00 50.22 83 MET A CA 1
ATOM 680 C C . MET A 1 83 ? 8.242 -14.553 -18.479 1.00 50.22 83 MET A C 1
ATOM 682 O O . MET A 1 83 ? 7.221 -14.903 -17.893 1.00 50.22 83 MET A O 1
ATOM 686 N N . THR A 1 84 ? 8.865 -13.402 -18.196 1.00 51.62 84 THR A N 1
ATOM 687 C CA . THR A 1 84 ? 8.358 -12.413 -17.219 1.00 51.62 84 THR A CA 1
ATOM 688 C C . THR A 1 84 ? 7.197 -11.583 -17.776 1.00 51.62 84 THR A C 1
ATOM 690 O O . THR A 1 84 ? 6.489 -10.923 -17.024 1.00 51.62 84 THR A O 1
ATOM 693 N N . LEU A 1 85 ? 6.956 -11.678 -19.087 1.00 53.28 85 LEU A N 1
ATOM 694 C CA . LEU A 1 85 ? 5.800 -11.131 -19.800 1.00 53.28 85 LEU A CA 1
ATOM 695 C C . LEU A 1 85 ? 4.603 -12.074 -19.877 1.00 53.28 85 LEU A C 1
ATOM 697 O O . LEU A 1 85 ? 3.546 -11.666 -20.361 1.00 53.28 85 LEU A O 1
ATOM 701 N N . LYS A 1 86 ? 4.713 -13.311 -19.373 1.00 56.41 86 LYS A N 1
ATOM 702 C CA . LYS A 1 86 ? 3.513 -14.067 -19.014 1.00 56.41 86 LYS A CA 1
ATOM 703 C C . LYS A 1 86 ? 2.852 -13.251 -17.920 1.00 56.41 86 LYS A C 1
ATOM 705 O O . LYS A 1 86 ? 3.296 -13.290 -16.793 1.00 56.41 86 LYS A O 1
ATOM 710 N N . VAL A 1 87 ? 1.851 -12.460 -18.275 1.00 62.53 87 VAL A N 1
ATOM 711 C CA . VAL A 1 87 ? 1.307 -11.367 -17.458 1.00 62.53 87 VAL A CA 1
ATOM 712 C C . VAL A 1 87 ? 0.707 -11.861 -16.133 1.00 62.53 87 VAL A C 1
ATOM 714 O O . VAL A 1 87 ? 0.716 -11.164 -15.125 1.00 62.53 87 VAL A O 1
ATOM 717 N N . ARG A 1 88 ? 0.254 -13.116 -16.089 1.00 66.31 88 ARG A N 1
ATOM 718 C CA . ARG A 1 88 ? -0.479 -13.695 -14.952 1.00 66.31 88 ARG A CA 1
ATOM 719 C C . ARG A 1 88 ? 0.184 -13.567 -13.566 1.00 66.31 88 ARG A C 1
ATOM 721 O O . ARG A 1 88 ? -0.499 -13.068 -12.682 1.00 66.31 88 ARG A O 1
ATOM 728 N N . PRO A 1 89 ? 1.440 -13.989 -13.320 1.00 72.56 89 PRO A N 1
ATOM 729 C CA . PRO A 1 89 ? 2.040 -13.946 -11.992 1.00 72.56 89 PRO A CA 1
ATOM 730 C C . PRO A 1 89 ? 2.230 -12.513 -11.483 1.00 72.56 89 PRO A C 1
ATOM 732 O O . PRO A 1 89 ? 2.061 -12.282 -10.293 1.00 72.56 89 PRO A O 1
ATOM 735 N N . PHE A 1 90 ? 2.506 -11.543 -12.362 1.00 74.75 90 PHE A N 1
ATOM 736 C CA . PHE A 1 90 ? 2.599 -10.136 -11.970 1.00 74.75 90 PHE A CA 1
ATOM 737 C C . PHE A 1 90 ? 1.234 -9.580 -11.539 1.00 74.75 90 PHE A C 1
ATOM 739 O O . PHE A 1 90 ? 1.117 -8.972 -10.479 1.00 74.75 90 PHE A O 1
ATOM 746 N N . PHE A 1 91 ? 0.176 -9.870 -12.303 1.00 78.94 91 PHE A N 1
ATOM 747 C CA . PHE A 1 91 ? -1.190 -9.509 -11.915 1.00 78.94 91 PHE A CA 1
ATOM 748 C C . PHE A 1 91 ? -1.632 -10.210 -10.619 1.00 78.94 91 PHE A C 1
ATOM 750 O O . PHE A 1 91 ? -2.262 -9.579 -9.776 1.00 78.94 91 PHE A O 1
ATOM 757 N N . PHE A 1 92 ? -1.267 -11.481 -10.412 1.00 82.81 92 PHE A N 1
ATOM 758 C CA . PHE A 1 92 ? -1.517 -12.171 -9.140 1.00 82.81 92 PHE A CA 1
ATOM 759 C C . PHE A 1 92 ? -0.793 -11.500 -7.970 1.00 82.81 92 PHE A C 1
ATOM 761 O O . PHE A 1 92 ? -1.398 -11.315 -6.916 1.00 82.81 92 PHE A O 1
ATOM 768 N N . LEU A 1 93 ? 0.468 -11.100 -8.155 1.00 82.94 93 LEU A N 1
ATOM 769 C CA . LEU A 1 93 ? 1.227 -10.373 -7.139 1.00 82.94 93 LEU A CA 1
ATOM 770 C C . LEU A 1 93 ? 0.545 -9.043 -6.787 1.00 82.94 93 LEU A C 1
ATOM 772 O O . LEU A 1 93 ? 0.374 -8.754 -5.607 1.00 82.94 93 LEU A O 1
ATOM 776 N N . LEU A 1 94 ? 0.096 -8.277 -7.789 1.00 84.75 94 LEU A N 1
ATOM 777 C CA . LEU A 1 94 ? -0.656 -7.036 -7.576 1.00 84.75 94 LEU A CA 1
ATOM 778 C C . LEU A 1 94 ? -1.949 -7.274 -6.792 1.00 84.75 94 LEU A C 1
ATOM 780 O O . LEU A 1 94 ? -2.237 -6.540 -5.853 1.00 84.75 94 LEU A O 1
ATOM 784 N N . VAL A 1 95 ? -2.711 -8.320 -7.125 1.00 87.62 95 VAL A N 1
ATOM 785 C CA . VAL A 1 95 ? -3.937 -8.666 -6.387 1.00 87.62 95 VAL A CA 1
ATOM 786 C C . VAL A 1 95 ? -3.625 -8.993 -4.927 1.00 87.62 95 VAL A C 1
ATOM 788 O O . VAL A 1 95 ? -4.288 -8.465 -4.039 1.00 87.62 95 VAL A O 1
ATOM 791 N N . ILE A 1 96 ? -2.604 -9.814 -4.661 1.00 89.81 96 ILE A N 1
ATOM 792 C CA . ILE A 1 96 ? -2.170 -10.134 -3.290 1.00 89.81 96 ILE A CA 1
ATOM 793 C C . ILE A 1 96 ? -1.777 -8.855 -2.547 1.00 89.81 96 ILE A C 1
ATOM 795 O O . ILE A 1 96 ? -2.152 -8.666 -1.392 1.00 89.81 96 ILE A O 1
ATOM 799 N N . PHE A 1 97 ? -1.071 -7.954 -3.221 1.00 89.06 97 PHE A N 1
ATOM 800 C CA . PHE A 1 97 ? -0.662 -6.681 -2.654 1.00 89.06 97 PHE A CA 1
ATOM 801 C C . PHE A 1 97 ? -1.861 -5.784 -2.318 1.00 89.06 97 PHE A C 1
ATOM 803 O O . PHE A 1 97 ? -1.913 -5.186 -1.242 1.00 89.06 97 PHE A O 1
ATOM 810 N N . TYR A 1 98 ? -2.873 -5.737 -3.188 1.00 91.06 98 TYR A N 1
ATOM 811 C CA . TYR A 1 98 ? -4.082 -4.968 -2.915 1.00 91.06 98 TYR A CA 1
ATOM 812 C C . TYR A 1 98 ? -4.919 -5.565 -1.776 1.00 91.06 98 TYR A C 1
ATOM 814 O O . TYR A 1 98 ? -5.476 -4.832 -0.956 1.00 91.06 98 TYR A O 1
ATOM 822 N N . LEU A 1 99 ? -4.971 -6.897 -1.690 1.00 93.19 99 LEU A N 1
ATOM 823 C CA . LEU A 1 99 ? -5.591 -7.605 -0.569 1.00 93.19 99 LEU A CA 1
ATOM 824 C C . LEU A 1 99 ? -4.850 -7.344 0.745 1.00 93.19 99 LEU A C 1
ATOM 826 O O . LEU A 1 99 ? -5.488 -7.242 1.792 1.00 93.19 99 LEU A O 1
ATOM 830 N N . PHE A 1 100 ? -3.527 -7.179 0.700 1.00 93.31 100 PHE A N 1
ATOM 831 C CA . PHE A 1 100 ? -2.741 -6.845 1.881 1.00 93.31 100 PHE A CA 1
ATOM 832 C C . PHE A 1 100 ? -3.124 -5.471 2.447 1.00 93.31 100 PHE A C 1
ATOM 834 O O . PHE A 1 100 ? -3.373 -5.361 3.644 1.00 93.31 100 PHE A O 1
ATOM 841 N N . GLY A 1 101 ? -3.295 -4.447 1.606 1.00 92.06 101 GLY A N 1
ATOM 842 C CA . GLY A 1 101 ? -3.826 -3.159 2.068 1.00 92.06 101 GLY A CA 1
ATOM 843 C C . GLY A 1 101 ? -5.301 -3.217 2.482 1.00 92.06 101 GLY A C 1
ATOM 844 O O . GLY A 1 101 ? -5.690 -2.587 3.456 1.00 92.06 101 GLY A O 1
ATOM 845 N N . ALA A 1 102 ? -6.129 -4.042 1.835 1.00 94.25 102 ALA A N 1
ATOM 846 C CA . ALA A 1 102 ? -7.516 -4.242 2.270 1.00 94.25 102 ALA A CA 1
ATOM 847 C C . ALA A 1 102 ? -7.615 -4.928 3.648 1.00 94.25 102 ALA A C 1
ATOM 849 O O . ALA A 1 102 ? -8.595 -4.736 4.372 1.00 94.25 102 ALA A O 1
ATOM 850 N N . SER A 1 103 ? -6.600 -5.704 4.040 1.00 95.12 103 SER A N 1
ATOM 851 C CA . SER A 1 103 ? -6.594 -6.410 5.321 1.00 95.12 103 SER A CA 1
ATOM 852 C C . SER A 1 103 ? -6.623 -5.462 6.526 1.00 95.12 103 SER A C 1
ATOM 854 O O . SER A 1 103 ? -7.276 -5.785 7.516 1.00 95.12 103 SER A O 1
ATOM 856 N N . THR A 1 104 ? -6.035 -4.261 6.440 1.00 93.69 104 THR A N 1
ATOM 857 C CA . THR A 1 104 ? -6.102 -3.267 7.529 1.00 93.69 104 THR A CA 1
ATOM 858 C C . THR A 1 104 ? -7.513 -2.716 7.715 1.00 93.69 104 THR A C 1
ATOM 860 O O . THR A 1 104 ? -7.966 -2.546 8.845 1.00 93.69 104 THR A O 1
ATOM 863 N N . VAL A 1 105 ? -8.256 -2.514 6.623 1.00 94.94 105 VAL A N 1
ATOM 864 C CA . VAL A 1 105 ? -9.668 -2.096 6.674 1.00 94.94 105 VAL A CA 1
ATOM 865 C C . VAL A 1 105 ? -10.513 -3.155 7.385 1.00 94.94 105 VAL A C 1
ATOM 867 O O . VAL A 1 105 ? -11.334 -2.822 8.246 1.00 94.94 105 VAL A O 1
ATOM 870 N N . MET A 1 106 ? -10.268 -4.432 7.064 1.00 94.69 106 MET A N 1
ATOM 871 C CA . MET A 1 106 ? -10.929 -5.569 7.711 1.00 94.69 106 MET A CA 1
ATOM 872 C C . MET A 1 106 ? -10.561 -5.676 9.192 1.00 94.69 106 MET A C 1
ATOM 874 O O . MET A 1 106 ? -11.440 -5.925 10.012 1.00 94.69 106 MET A O 1
ATOM 878 N N . MET A 1 107 ? -9.296 -5.438 9.560 1.00 93.81 107 MET A N 1
ATOM 879 C CA . MET A 1 107 ? -8.870 -5.402 10.963 1.00 93.81 107 MET A CA 1
ATOM 880 C C . MET A 1 107 ? -9.667 -4.374 11.770 1.00 93.81 107 MET A C 1
ATOM 882 O O . MET A 1 107 ? -10.193 -4.712 12.826 1.00 93.81 107 MET A O 1
ATOM 886 N N . PHE A 1 108 ? -9.833 -3.147 11.269 1.00 93.75 108 PHE A N 1
ATOM 887 C CA . PHE A 1 108 ? -10.633 -2.133 11.967 1.00 93.75 108 PHE A CA 1
ATOM 888 C C . PHE A 1 108 ? -12.104 -2.525 12.095 1.00 93.75 108 PHE A C 1
ATOM 890 O O . PHE A 1 108 ? -12.717 -2.275 13.133 1.00 93.75 108 PHE A O 1
ATOM 897 N N . LEU A 1 109 ? -12.653 -3.192 11.080 1.00 93.31 109 LEU A N 1
ATOM 898 C CA . LEU A 1 109 ? -14.028 -3.678 11.105 1.00 93.31 109 LEU A CA 1
ATOM 899 C C . LEU A 1 109 ? -14.228 -4.779 12.161 1.00 93.31 109 LEU A C 1
ATOM 901 O O . LEU A 1 109 ? -15.220 -4.748 12.887 1.00 93.31 109 LEU A O 1
ATOM 905 N N . PHE A 1 110 ? -13.264 -5.696 12.312 1.00 92.69 110 PHE A N 1
ATOM 906 C CA . PHE A 1 110 ? -13.297 -6.734 13.351 1.00 92.69 110 PHE A CA 1
ATOM 907 C C . PHE A 1 110 ? -13.172 -6.189 14.778 1.00 92.69 110 PHE A C 1
ATOM 909 O O . PHE A 1 110 ? -13.633 -6.836 15.712 1.00 92.69 110 PHE A O 1
ATOM 916 N N . TYR A 1 111 ? -12.594 -5.000 14.947 1.00 90.94 111 TYR A N 1
ATOM 917 C CA . TYR A 1 111 ? -12.444 -4.331 16.243 1.00 90.94 111 TYR A CA 1
ATOM 918 C C . TYR A 1 111 ? -13.520 -3.269 16.506 1.00 90.94 111 TYR A C 1
ATOM 920 O O . TYR A 1 111 ? -13.336 -2.405 17.357 1.00 90.94 111 TYR A O 1
ATOM 928 N N . HIS A 1 112 ? -14.641 -3.319 15.778 1.00 90.88 112 HIS A N 1
ATOM 929 C CA . HIS A 1 112 ? -15.771 -2.391 15.912 1.00 90.88 112 HIS A CA 1
ATOM 930 C C . HIS A 1 112 ? -15.440 -0.909 15.634 1.00 90.88 112 HIS A C 1
ATOM 932 O O . HIS A 1 112 ? -16.253 -0.025 15.900 1.00 90.88 112 HIS A O 1
ATOM 938 N N . LEU A 1 113 ? -14.296 -0.612 15.006 1.00 91.38 113 LEU A N 1
ATOM 939 C CA . LEU A 1 113 ? -13.870 0.745 14.646 1.00 91.38 113 LEU A CA 1
ATOM 940 C C . LEU A 1 113 ? -14.465 1.163 13.293 1.00 91.38 113 LEU A C 1
ATOM 942 O O . LEU A 1 113 ? -13.751 1.381 12.313 1.00 91.38 113 LEU A O 1
ATOM 946 N N . PHE A 1 114 ? -15.796 1.256 13.225 1.00 92.12 114 PHE A N 1
ATOM 947 C CA . PHE A 1 114 ? -16.524 1.438 11.964 1.00 92.12 114 PHE A CA 1
ATOM 948 C C . PHE A 1 114 ? -16.136 2.721 11.213 1.00 92.12 114 PHE A C 1
ATOM 950 O O . PHE A 1 114 ? -15.828 2.667 10.024 1.00 92.12 114 PHE A O 1
ATOM 957 N N . TYR A 1 115 ? -16.085 3.869 11.898 1.00 92.25 115 TYR A N 1
ATOM 958 C CA . TYR A 1 115 ? -15.714 5.144 11.271 1.00 92.25 115 TYR A CA 1
ATOM 959 C C . TYR A 1 115 ? -14.286 5.124 10.720 1.00 92.25 115 TYR A C 1
ATOM 961 O O . TYR A 1 115 ? -14.043 5.569 9.598 1.00 92.25 115 TYR A O 1
ATOM 969 N N . LEU A 1 116 ? -13.352 4.554 11.484 1.00 93.44 116 LEU A N 1
ATOM 970 C CA . LEU A 1 116 ? -11.964 4.410 11.064 1.00 93.44 116 LEU A CA 1
ATOM 971 C C . LEU A 1 116 ? -11.843 3.470 9.857 1.00 93.44 116 LEU A C 1
ATOM 973 O O . LEU A 1 116 ? -11.124 3.780 8.906 1.00 93.44 116 LEU A O 1
ATOM 977 N N . SER A 1 117 ? -12.577 2.354 9.860 1.00 95.00 117 SER A N 1
ATOM 978 C CA . SER A 1 117 ? -12.655 1.418 8.732 1.00 95.00 117 SER A CA 1
ATOM 979 C C . SER A 1 117 ? -13.212 2.098 7.476 1.00 95.00 117 SER A C 1
ATOM 981 O O . SER A 1 117 ? -12.652 1.942 6.396 1.00 95.00 117 SER A O 1
ATOM 983 N N . LEU A 1 118 ? -14.240 2.939 7.609 1.00 95.81 118 LEU A N 1
ATOM 984 C CA . LEU A 1 118 ? -14.835 3.662 6.482 1.00 95.81 118 LEU A CA 1
ATOM 985 C C . LEU A 1 118 ? -13.845 4.671 5.878 1.00 95.81 118 LEU A C 1
ATOM 987 O O . LEU A 1 118 ? -13.602 4.654 4.671 1.00 95.81 118 LEU A O 1
ATOM 991 N N . ILE A 1 119 ? -13.222 5.508 6.714 1.00 96.00 119 ILE A N 1
ATOM 992 C CA . ILE A 1 119 ? -12.241 6.508 6.261 1.00 96.00 119 ILE A CA 1
ATOM 993 C C . ILE A 1 119 ? -11.027 5.820 5.628 1.00 96.00 119 ILE A C 1
ATOM 995 O O . ILE A 1 119 ? -10.634 6.160 4.513 1.00 96.00 119 ILE A O 1
ATOM 999 N N . SER A 1 120 ? -10.446 4.828 6.306 1.00 95.88 120 SER A N 1
ATOM 1000 C CA . SER A 1 120 ? -9.300 4.082 5.777 1.00 95.88 120 SER A CA 1
ATOM 1001 C C . SER A 1 120 ? -9.651 3.296 4.512 1.00 95.88 120 SER A C 1
ATOM 1003 O O . SER A 1 120 ? -8.837 3.239 3.594 1.00 95.88 120 SER A O 1
ATOM 1005 N N . GLY A 1 121 ? -10.862 2.747 4.415 1.00 95.38 121 GLY A N 1
ATOM 1006 C CA . GLY A 1 121 ? -11.373 2.085 3.219 1.00 95.38 121 GLY A CA 1
ATOM 1007 C C . GLY A 1 121 ? -11.504 3.039 2.036 1.00 95.38 121 GLY A C 1
ATOM 1008 O O . GLY A 1 121 ? -11.053 2.713 0.942 1.00 95.38 121 GLY A O 1
ATOM 1009 N N . LEU A 1 122 ? -12.036 4.247 2.249 1.00 97.06 122 LEU A N 1
ATOM 1010 C CA . LEU A 1 122 ? -12.112 5.278 1.208 1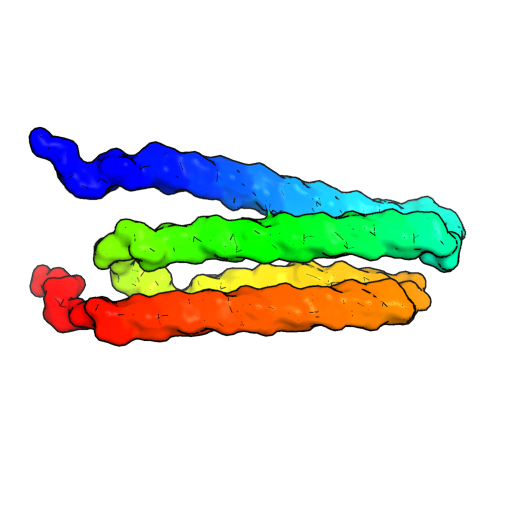.00 97.06 122 LEU A CA 1
ATOM 1011 C C . LEU A 1 122 ? -10.725 5.700 0.719 1.00 97.06 122 LEU A C 1
ATOM 1013 O O . LEU A 1 122 ? -10.494 5.749 -0.488 1.00 97.06 122 LEU A O 1
ATOM 1017 N N . ILE A 1 123 ? -9.792 5.963 1.638 1.00 95.81 123 ILE A N 1
ATOM 1018 C CA . ILE A 1 123 ? -8.410 6.314 1.282 1.00 95.81 123 ILE A CA 1
ATOM 1019 C C . ILE A 1 123 ? -7.772 5.176 0.479 1.00 95.81 123 ILE A C 1
ATOM 1021 O O . ILE A 1 123 ? -7.147 5.423 -0.553 1.00 95.81 123 ILE A O 1
ATOM 1025 N N . TRP A 1 124 ? -7.968 3.930 0.914 1.00 95.69 124 TRP A N 1
ATOM 1026 C CA . TRP A 1 124 ? -7.441 2.766 0.215 1.00 95.69 124 TRP A CA 1
ATOM 1027 C C . TRP A 1 124 ? -8.011 2.630 -1.197 1.00 95.69 124 TRP A C 1
ATOM 1029 O O . TRP A 1 124 ? -7.252 2.451 -2.146 1.00 95.69 124 TRP A O 1
ATOM 1039 N N . LEU A 1 125 ? -9.326 2.794 -1.366 1.00 95.44 125 LEU A N 1
ATOM 1040 C CA . LEU A 1 125 ? -9.973 2.765 -2.680 1.00 95.44 125 LEU A CA 1
ATOM 1041 C C . LEU A 1 125 ? -9.421 3.842 -3.618 1.00 95.44 125 LEU A C 1
ATOM 1043 O O . LEU A 1 125 ? -9.176 3.551 -4.787 1.00 95.44 125 LEU A O 1
ATOM 1047 N N . ILE A 1 126 ? -9.182 5.057 -3.114 1.00 95.19 126 ILE A N 1
ATOM 1048 C CA . ILE A 1 126 ? -8.568 6.138 -3.898 1.00 95.19 126 ILE A CA 1
ATOM 1049 C C . ILE A 1 126 ? -7.165 5.724 -4.359 1.00 95.19 126 ILE A C 1
ATOM 1051 O O . ILE A 1 126 ? -6.848 5.852 -5.540 1.00 95.19 126 ILE A O 1
ATOM 1055 N N . ILE A 1 127 ? -6.338 5.184 -3.462 1.00 92.12 127 ILE A N 1
ATOM 1056 C CA . ILE A 1 127 ? -4.967 4.758 -3.783 1.00 92.12 127 ILE A CA 1
ATOM 1057 C C . ILE A 1 127 ? -4.962 3.608 -4.794 1.00 92.12 127 ILE A C 1
ATOM 1059 O O . ILE A 1 127 ? -4.214 3.657 -5.771 1.00 92.12 127 ILE A O 1
ATOM 1063 N N . VAL A 1 128 ? -5.820 2.602 -4.607 1.00 92.19 128 VAL A N 1
ATOM 1064 C CA . VAL A 1 128 ? -5.977 1.486 -5.551 1.00 92.19 128 VAL A CA 1
ATOM 1065 C C . VAL A 1 128 ? -6.424 2.003 -6.915 1.00 92.19 128 VAL A C 1
ATOM 1067 O O . VAL A 1 128 ? -5.850 1.612 -7.928 1.00 92.19 128 VAL A O 1
ATOM 1070 N N . PHE A 1 129 ? -7.395 2.917 -6.960 1.00 92.38 129 PHE A N 1
ATOM 1071 C CA . PHE A 1 129 ? -7.864 3.512 -8.209 1.00 92.38 129 PHE A CA 1
ATOM 1072 C C . PHE A 1 129 ? -6.744 4.264 -8.941 1.00 92.38 129 PHE A C 1
ATOM 1074 O O . PHE A 1 129 ? -6.527 4.035 -10.132 1.00 92.38 129 PHE A O 1
ATOM 1081 N N . PHE A 1 130 ? -5.988 5.108 -8.230 1.00 90.62 130 PHE A N 1
ATOM 1082 C CA . PHE A 1 130 ? -4.834 5.812 -8.797 1.00 90.62 130 PHE A CA 1
ATOM 1083 C C . PHE A 1 130 ? -3.751 4.849 -9.288 1.00 90.62 130 PHE A C 1
ATOM 1085 O O . PHE A 1 130 ? -3.227 5.042 -10.384 1.00 90.62 130 PHE A O 1
ATOM 1092 N N . SER A 1 131 ? -3.452 3.804 -8.515 1.00 87.88 131 SER A N 1
ATOM 1093 C CA . SER A 1 131 ? -2.476 2.778 -8.880 1.00 87.88 131 SER A CA 1
ATOM 1094 C C . SER A 1 131 ? -2.912 2.020 -10.134 1.00 87.88 131 SER A C 1
ATOM 1096 O O . SER A 1 131 ? -2.155 1.955 -11.093 1.00 87.88 131 SER A O 1
ATOM 1098 N N . ILE A 1 132 ? -4.156 1.539 -10.209 1.00 87.12 132 ILE A N 1
ATOM 1099 C CA . ILE A 1 132 ? -4.665 0.849 -11.405 1.00 87.12 132 ILE A CA 1
ATOM 1100 C C . ILE A 1 132 ? -4.621 1.770 -12.629 1.00 87.12 132 ILE A C 1
ATOM 1102 O O . ILE A 1 132 ? -4.242 1.323 -13.711 1.00 87.12 132 ILE A O 1
ATOM 1106 N N . LEU A 1 133 ? -4.975 3.050 -12.478 1.00 87.75 133 LEU A N 1
ATOM 1107 C CA . LEU A 1 133 ? -4.913 4.019 -13.571 1.00 87.75 133 LEU A CA 1
ATOM 1108 C C . LEU A 1 133 ? -3.469 4.219 -14.058 1.00 87.75 133 LEU A C 1
ATOM 1110 O O . LEU A 1 133 ? -3.221 4.185 -15.267 1.00 87.75 133 LEU A O 1
ATOM 1114 N N . SER A 1 134 ? -2.515 4.411 -13.140 1.00 83.25 134 SER A N 1
ATOM 1115 C CA . SER A 1 134 ? -1.107 4.605 -13.494 1.00 83.25 134 SER A CA 1
ATOM 1116 C C . SER A 1 134 ? -0.518 3.352 -14.130 1.00 83.25 134 SER A C 1
ATOM 1118 O O . SER A 1 134 ? 0.042 3.427 -15.223 1.00 83.25 134 SER A O 1
ATOM 1120 N N . THR A 1 135 ? -0.700 2.195 -13.496 1.00 78.94 135 THR A N 1
ATOM 1121 C CA . THR A 1 135 ? -0.188 0.899 -13.944 1.00 78.94 135 THR A CA 1
ATOM 1122 C C . THR A 1 135 ? -0.823 0.506 -15.273 1.00 78.94 135 THR A C 1
ATOM 1124 O O . THR A 1 135 ? -0.121 0.213 -16.238 1.00 78.94 135 THR A O 1
ATOM 1127 N N . GLY A 1 136 ? -2.151 0.577 -15.380 1.00 74.38 136 GLY A N 1
ATOM 1128 C CA . GLY A 1 136 ? -2.894 0.226 -16.588 1.00 74.38 136 GLY A CA 1
ATOM 1129 C C . GLY A 1 136 ? -2.475 1.065 -17.792 1.00 74.38 136 GLY A C 1
ATOM 1130 O O . GLY A 1 136 ? -2.162 0.510 -18.847 1.00 74.38 136 GLY A O 1
ATOM 1131 N N . ARG A 1 137 ? -2.373 2.391 -17.624 1.00 77.19 137 ARG A N 1
ATOM 1132 C CA . ARG A 1 137 ? -1.877 3.289 -18.677 1.00 77.19 137 ARG A CA 1
ATOM 1133 C C . ARG A 1 137 ? -0.461 2.910 -19.115 1.00 77.19 137 ARG A C 1
ATOM 1135 O O . ARG A 1 137 ? -0.199 2.798 -20.311 1.00 77.19 137 ARG A O 1
ATOM 1142 N N . ARG A 1 138 ? 0.434 2.669 -18.154 1.00 70.69 138 ARG A N 1
ATOM 1143 C CA . ARG A 1 138 ? 1.836 2.300 -18.402 1.00 70.69 138 ARG A CA 1
ATOM 1144 C C . ARG A 1 138 ? 1.963 0.981 -19.164 1.00 70.69 138 ARG A C 1
ATOM 1146 O O . ARG A 1 138 ? 2.694 0.918 -20.152 1.00 70.69 138 ARG A O 1
ATOM 1153 N N . PHE A 1 139 ? 1.225 -0.051 -18.758 1.00 70.50 139 PHE A N 1
ATOM 1154 C CA . PHE A 1 139 ? 1.213 -1.342 -19.450 1.00 70.50 139 PHE A CA 1
ATOM 1155 C C . PHE A 1 139 ? 0.685 -1.219 -20.882 1.00 70.50 139 PHE A C 1
ATOM 1157 O O . PHE A 1 139 ? 1.265 -1.801 -21.800 1.00 70.50 139 PHE A O 1
ATOM 1164 N N . PHE A 1 140 ? -0.374 -0.435 -21.096 1.00 69.62 140 PHE A N 1
ATOM 1165 C CA . PHE A 1 140 ? -0.959 -0.251 -22.424 1.00 69.62 140 PHE A CA 1
ATOM 1166 C C . PHE A 1 140 ? -0.007 0.488 -23.376 1.00 69.62 140 PHE A C 1
ATOM 1168 O O . PHE A 1 140 ? 0.188 0.064 -24.517 1.00 69.62 140 PHE A O 1
ATOM 1175 N N . GLU A 1 141 ? 0.659 1.545 -22.896 1.00 70.75 141 GLU A N 1
ATOM 1176 C CA . GLU A 1 141 ? 1.670 2.273 -23.674 1.00 70.75 141 GLU A CA 1
ATOM 1177 C C . GLU A 1 141 ? 2.838 1.365 -24.097 1.00 70.75 141 GLU A C 1
ATOM 1179 O O . GLU A 1 141 ? 3.345 1.484 -25.216 1.00 70.75 141 GLU A O 1
ATOM 1184 N N . GLN A 1 142 ? 3.247 0.426 -23.240 1.00 68.69 142 GLN A N 1
ATOM 1185 C CA . GLN A 1 142 ? 4.288 -0.549 -23.571 1.00 68.69 142 GLN A CA 1
ATOM 1186 C C . GLN A 1 142 ? 3.812 -1.622 -24.548 1.00 68.69 142 GLN A C 1
ATOM 1188 O O . GLN A 1 142 ? 4.555 -1.979 -25.462 1.00 68.69 142 GLN A O 1
ATOM 1193 N N . ALA A 1 143 ? 2.582 -2.115 -24.388 1.00 65.75 143 ALA A N 1
ATOM 1194 C CA . ALA A 1 143 ? 2.004 -3.115 -25.279 1.00 65.75 143 ALA A CA 1
ATOM 1195 C C . ALA A 1 143 ? 1.899 -2.604 -26.726 1.00 65.75 143 ALA A C 1
ATOM 1197 O O . ALA A 1 143 ? 2.196 -3.357 -27.652 1.00 65.75 143 ALA A O 1
ATOM 1198 N N . ILE A 1 144 ? 1.546 -1.324 -26.909 1.00 67.69 144 ILE A N 1
ATOM 1199 C CA . ILE A 1 144 ? 1.449 -0.673 -28.226 1.00 67.69 144 ILE A CA 1
ATOM 1200 C C . ILE A 1 144 ? 2.833 -0.421 -28.839 1.00 67.69 144 ILE A C 1
ATOM 1202 O O . ILE A 1 144 ? 3.035 -0.657 -30.027 1.00 67.69 144 ILE A O 1
ATOM 1206 N N . LYS A 1 145 ? 3.798 0.081 -28.054 1.00 67.00 145 LYS A N 1
ATOM 1207 C CA . LYS A 1 145 ? 5.126 0.465 -28.573 1.00 67.00 145 LYS A CA 1
ATOM 1208 C C 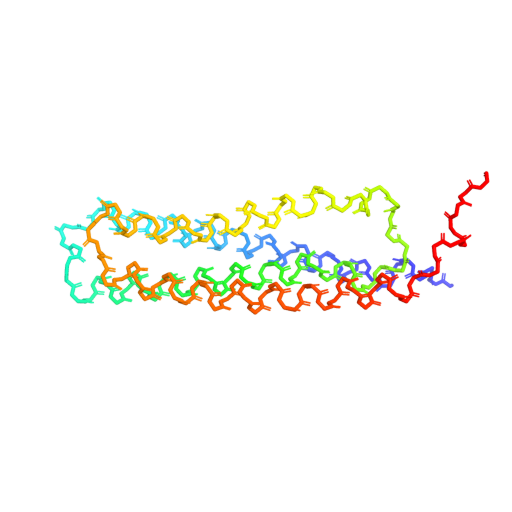. LYS A 1 145 ? 6.028 -0.731 -28.890 1.00 67.00 145 LYS A C 1
ATOM 1210 O O . LYS A 1 145 ? 7.010 -0.575 -29.618 1.00 67.00 145 LYS A O 1
ATOM 1215 N N . ARG A 1 146 ? 5.752 -1.913 -28.334 1.00 62.53 146 ARG A N 1
ATOM 1216 C CA . ARG A 1 146 ? 6.610 -3.092 -28.492 1.00 62.53 146 ARG A CA 1
ATOM 1217 C C . ARG A 1 146 ? 6.250 -3.853 -29.769 1.00 62.53 146 ARG A C 1
ATOM 1219 O O . ARG A 1 146 ? 5.177 -4.431 -29.878 1.00 62.53 146 ARG A O 1
ATOM 1226 N N . ASN A 1 147 ? 7.171 -3.883 -30.732 1.00 57.03 147 ASN A N 1
ATOM 1227 C CA . ASN A 1 147 ? 7.023 -4.699 -31.935 1.00 57.03 147 ASN A CA 1
ATOM 1228 C C . ASN A 1 147 ? 7.346 -6.167 -31.601 1.00 57.03 147 ASN A C 1
ATOM 1230 O O . ASN A 1 147 ? 8.511 -6.557 -31.519 1.00 57.03 147 ASN A O 1
ATOM 1234 N N . TRP A 1 148 ? 6.307 -6.966 -31.356 1.00 60.38 148 TRP A N 1
ATOM 1235 C CA . TRP A 1 148 ? 6.406 -8.361 -30.904 1.00 60.38 148 TRP A CA 1
ATOM 1236 C C . TRP A 1 148 ? 7.036 -9.316 -31.930 1.00 60.38 148 TRP A C 1
ATOM 1238 O O . TRP A 1 148 ? 7.430 -10.415 -31.563 1.00 60.38 148 TRP A O 1
ATOM 1248 N N . SER A 1 149 ? 7.179 -8.888 -33.187 1.00 54.81 149 SER A N 1
ATOM 1249 C CA . SER A 1 149 ? 7.662 -9.719 -34.300 1.00 54.81 149 SER A CA 1
ATOM 1250 C C . SER A 1 149 ? 9.185 -9.905 -34.375 1.00 54.81 149 SER A C 1
ATOM 1252 O O . SER A 1 149 ? 9.650 -10.774 -35.104 1.00 54.81 149 SER A O 1
ATOM 1254 N N . VAL A 1 150 ? 9.983 -9.105 -33.655 1.00 52.78 150 VAL A N 1
ATOM 1255 C CA . VAL A 1 150 ? 11.447 -9.031 -33.880 1.00 52.78 150 VAL A CA 1
ATOM 1256 C C . VAL A 1 150 ? 12.263 -9.932 -32.938 1.00 52.78 150 VAL A C 1
ATOM 1258 O O . VAL A 1 150 ? 13.435 -10.181 -33.196 1.00 52.78 150 VAL A O 1
ATOM 1261 N N . ASN A 1 151 ? 11.662 -10.459 -31.866 1.00 47.19 151 ASN A N 1
ATOM 1262 C CA . ASN A 1 151 ? 12.397 -11.129 -30.784 1.00 47.19 151 ASN A CA 1
ATOM 1263 C C . ASN A 1 151 ? 12.062 -12.622 -30.610 1.00 47.19 151 ASN A C 1
ATOM 1265 O O . ASN A 1 151 ? 12.294 -13.160 -29.528 1.00 47.19 151 ASN A O 1
ATOM 1269 N N . GLU A 1 152 ? 11.536 -13.303 -31.632 1.00 41.06 152 GLU A N 1
ATOM 1270 C CA . GLU A 1 152 ? 11.533 -14.770 -31.621 1.00 41.06 152 GLU A CA 1
ATOM 1271 C C . GLU A 1 152 ? 12.957 -15.269 -31.912 1.00 41.06 152 GLU A C 1
ATOM 1273 O O . GLU A 1 152 ? 13.474 -15.021 -33.007 1.00 41.06 152 GLU A O 1
ATOM 1278 N N . PRO A 1 153 ? 13.639 -15.932 -30.959 1.00 46.56 153 PRO A N 1
ATOM 1279 C CA . PRO A 1 153 ? 14.847 -16.662 -31.299 1.00 46.56 153 PRO A CA 1
ATOM 1280 C C . PRO A 1 153 ? 14.449 -17.803 -32.244 1.00 46.56 153 PRO A C 1
ATOM 1282 O O . PRO A 1 153 ? 13.609 -18.630 -31.889 1.00 46.56 153 PRO A O 1
ATOM 1285 N N . LYS A 1 154 ? 15.021 -17.798 -33.452 1.00 42.00 154 LYS A N 1
ATOM 1286 C CA . LYS A 1 154 ? 15.017 -18.961 -34.347 1.00 42.00 154 LYS A CA 1
ATOM 1287 C C . LYS A 1 154 ? 15.782 -20.120 -33.723 1.00 42.00 154 LYS A C 1
ATOM 1289 O O . LYS A 1 154 ? 16.817 -19.842 -33.074 1.00 42.00 154 LYS A O 1
#

Radius of gyration: 19.48 Å; chains: 1; bounding box: 49×29×61 Å

pLDDT: mean 81.82, std 15.71, range [39.0, 97.06]

Sequence (154 aa):
MLKNEDLYTPYFEHNKTIAHVLSLFSGFIFTSITLLLTRLNNTEDMLAQATLLFLTILFYVSLFVLIDNLEMPFHYIKNIPPMTLKVRPFFFLLVIFYLFGASTVMMFLFYHLFYLSLISGLIWLIIVFFSILSTGRRFFEQAIKRNWSVNEPK